Protein AF-A0A4Z0F7H8-F1 (afdb_monomer_lite)

Sequence (92 aa):
MEVVHHADGDMMTDYSHHAYMIQVAVADAAVAIQETWTAPSVVFRPKVFKDGELELWCALYGDSLLSGVSAWGATPEEACRNFDYKWRRGES

Foldseek 3Di:
DDDDDDDVPVVVVVVVVVVVVVVVVVVVVVVVVCCVCVQCCNVQVFDWDQDPPVRWIKGWRDDDPVGTQMAIDNDSVRRSVRSSVCVVVVHD

Structure (mmCIF, N/CA/C/O backbone):
data_AF-A0A4Z0F7H8-F1
#
_entry.id   AF-A0A4Z0F7H8-F1
#
loop_
_atom_site.group_PDB
_atom_site.id
_atom_site.type_symbol
_atom_site.label_atom_id
_atom_site.label_alt_id
_atom_site.label_comp_id
_atom_site.label_asym_id
_atom_site.label_entity_id
_atom_site.label_seq_id
_atom_site.pdbx_PDB_ins_code
_atom_site.Cartn_x
_atom_site.Cartn_y
_atom_site.Cartn_z
_atom_site.occupancy
_atom_site.B_iso_or_equiv
_atom_site.auth_seq_id
_atom_site.auth_comp_id
_atom_site.auth_asym_id
_atom_site.auth_atom_id
_atom_site.pdbx_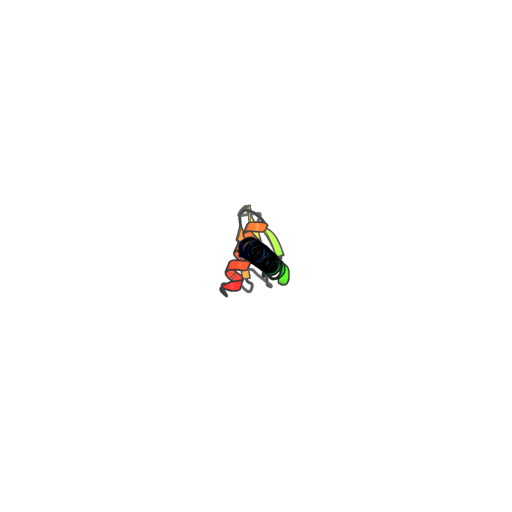PDB_model_num
ATOM 1 N N . MET A 1 1 ? 48.590 -4.004 -50.919 1.00 40.28 1 MET A N 1
ATOM 2 C CA . MET A 1 1 ? 48.776 -3.246 -49.667 1.00 40.28 1 MET A CA 1
ATOM 3 C C . MET A 1 1 ? 47.380 -2.913 -49.199 1.00 40.28 1 MET A C 1
ATOM 5 O O . MET A 1 1 ? 46.788 -1.969 -49.694 1.00 40.28 1 MET A O 1
ATOM 9 N N . GLU A 1 2 ? 46.803 -3.800 -48.401 1.00 55.59 2 GLU A N 1
ATOM 10 C CA . GLU A 1 2 ? 45.405 -3.725 -47.996 1.00 55.59 2 GLU A CA 1
ATOM 11 C C . GLU A 1 2 ? 45.349 -4.067 -46.514 1.00 55.59 2 GLU A C 1
ATOM 13 O O . GLU A 1 2 ? 45.869 -5.104 -46.115 1.00 55.59 2 GLU A O 1
ATOM 18 N N . VAL A 1 3 ? 44.784 -3.164 -45.721 1.00 49.25 3 VAL A N 1
ATOM 19 C CA . VAL A 1 3 ? 44.099 -3.474 -44.465 1.00 49.25 3 VAL A CA 1
ATOM 20 C C . VAL A 1 3 ? 43.187 -2.289 -44.169 1.00 49.25 3 VAL A C 1
ATOM 22 O O . VAL A 1 3 ? 43.586 -1.296 -43.567 1.00 49.25 3 VAL A O 1
ATOM 25 N N . VAL A 1 4 ? 41.956 -2.387 -44.662 1.00 57.69 4 VAL A N 1
ATOM 26 C CA . VAL A 1 4 ? 40.819 -1.588 -44.203 1.00 57.69 4 VAL A CA 1
ATOM 27 C C . VAL A 1 4 ? 40.091 -2.411 -43.141 1.00 57.69 4 VAL A C 1
ATOM 29 O O . VAL A 1 4 ? 39.364 -3.332 -43.473 1.00 57.69 4 VAL A O 1
ATOM 32 N N . HIS A 1 5 ? 40.318 -2.129 -41.857 1.00 54.94 5 HIS A N 1
ATOM 33 C CA . HIS A 1 5 ? 39.557 -2.742 -40.759 1.00 54.94 5 HIS A CA 1
ATOM 34 C C . HIS A 1 5 ? 39.579 -1.842 -39.518 1.00 54.94 5 HIS A C 1
ATOM 36 O O . HIS A 1 5 ? 40.494 -1.976 -38.708 1.00 54.94 5 HIS A O 1
ATOM 42 N N . HIS A 1 6 ? 38.591 -0.948 -39.357 1.00 54.16 6 HIS A N 1
ATOM 43 C CA . HIS A 1 6 ? 38.193 -0.399 -38.042 1.00 54.16 6 HIS A CA 1
ATOM 44 C C . HIS A 1 6 ? 36.931 0.492 -38.107 1.00 54.16 6 HIS A C 1
ATOM 46 O O . HIS A 1 6 ? 36.970 1.661 -37.746 1.00 54.16 6 HIS A O 1
ATOM 52 N N . ALA A 1 7 ? 35.803 -0.021 -38.604 1.00 56.84 7 ALA A N 1
ATOM 53 C CA . ALA A 1 7 ? 34.520 0.700 -38.504 1.00 56.84 7 ALA A CA 1
ATOM 54 C C . ALA A 1 7 ? 33.390 -0.171 -37.927 1.00 56.84 7 ALA A C 1
ATOM 56 O O . ALA A 1 7 ? 32.535 0.327 -37.203 1.00 56.84 7 ALA A O 1
ATOM 57 N N . ASP A 1 8 ? 33.428 -1.487 -38.153 1.00 54.97 8 ASP A N 1
ATOM 58 C CA . ASP A 1 8 ? 32.319 -2.378 -37.780 1.00 54.97 8 ASP A CA 1
ATOM 59 C C . ASP A 1 8 ? 32.275 -2.762 -36.286 1.00 54.97 8 ASP A C 1
ATOM 61 O O . ASP A 1 8 ? 31.219 -3.128 -35.770 1.00 54.97 8 ASP A O 1
ATOM 65 N N . GLY A 1 9 ? 33.399 -2.672 -35.564 1.00 58.06 9 GLY A N 1
ATOM 66 C CA . GLY A 1 9 ? 33.486 -3.071 -34.148 1.00 58.06 9 GLY A CA 1
ATOM 67 C C . GLY A 1 9 ? 32.909 -2.055 -33.152 1.00 58.06 9 GLY A C 1
ATOM 68 O O . GLY A 1 9 ? 32.406 -2.446 -32.099 1.00 58.06 9 GLY A O 1
ATOM 69 N N . ASP A 1 10 ? 32.947 -0.766 -33.495 1.00 60.97 10 ASP A N 1
ATOM 70 C CA . ASP A 1 10 ? 32.494 0.336 -32.630 1.00 60.97 10 ASP A CA 1
ATOM 71 C C . ASP A 1 10 ? 30.956 0.434 -32.645 1.00 60.97 10 ASP A C 1
ATOM 73 O O . ASP A 1 10 ? 30.288 0.397 -31.613 1.00 60.97 10 ASP A O 1
ATOM 77 N N . MET A 1 11 ? 30.371 0.348 -33.845 1.00 61.38 11 MET A N 1
ATOM 78 C CA . MET A 1 11 ? 28.921 0.387 -34.062 1.00 61.38 11 MET A CA 1
ATOM 79 C C . MET A 1 11 ? 28.182 -0.792 -33.406 1.00 61.38 11 MET A C 1
ATOM 81 O O . MET A 1 11 ? 27.126 -0.610 -32.804 1.00 61.38 11 MET A O 1
ATOM 85 N N . MET A 1 12 ? 28.717 -2.016 -33.500 1.00 59.19 12 MET A N 1
ATOM 86 C CA . MET A 1 12 ? 28.104 -3.217 -32.903 1.00 59.19 12 MET A CA 1
ATOM 87 C C . MET A 1 12 ? 28.052 -3.137 -31.370 1.00 59.19 12 MET A C 1
ATOM 89 O O . MET A 1 12 ? 27.096 -3.607 -30.741 1.00 59.19 12 MET A O 1
ATOM 93 N N . THR A 1 13 ? 29.072 -2.524 -30.769 1.00 68.81 13 THR A N 1
ATOM 94 C CA . THR A 1 13 ? 29.164 -2.324 -29.321 1.00 68.81 13 THR A CA 1
ATOM 95 C C . THR A 1 13 ? 28.144 -1.284 -28.860 1.00 68.81 13 THR A C 1
ATOM 97 O O . THR A 1 13 ? 27.432 -1.528 -27.885 1.00 68.81 13 THR A O 1
ATOM 100 N N . ASP A 1 14 ? 27.962 -0.206 -29.626 1.00 75.50 14 ASP A N 1
ATOM 101 C CA . ASP A 1 14 ? 26.918 0.788 -29.378 1.00 75.50 14 ASP A CA 1
ATOM 102 C C . ASP A 1 14 ? 25.513 0.198 -29.509 1.00 75.50 14 ASP A C 1
ATOM 104 O O . ASP A 1 14 ? 24.692 0.391 -28.612 1.00 75.50 14 ASP A O 1
ATOM 108 N N . TYR A 1 15 ? 25.212 -0.567 -30.564 1.00 79.69 15 TYR A N 1
ATOM 109 C CA . TYR A 1 15 ? 23.904 -1.226 -30.697 1.00 79.69 15 TYR A CA 1
ATOM 110 C C . TYR A 1 15 ? 23.618 -2.168 -29.527 1.00 79.69 15 TYR A C 1
ATOM 112 O O . TYR A 1 15 ? 22.509 -2.170 -28.992 1.00 79.69 15 TYR A O 1
ATOM 120 N N . SER A 1 16 ? 24.621 -2.937 -29.102 1.00 85.94 16 SER A N 1
ATOM 121 C CA . SER A 1 16 ? 24.498 -3.860 -27.971 1.00 85.94 16 SER A CA 1
ATOM 122 C C . SER A 1 16 ? 24.276 -3.112 -26.654 1.00 85.94 16 SER A C 1
ATOM 124 O O . SER A 1 16 ? 23.419 -3.501 -25.862 1.00 85.94 16 SER A O 1
ATOM 126 N N . HIS A 1 17 ? 24.986 -2.003 -26.440 1.00 87.50 17 HIS A N 1
ATOM 127 C CA . HIS A 1 17 ? 24.821 -1.146 -25.269 1.00 87.50 17 HIS A CA 1
ATOM 128 C C . HIS A 1 17 ? 23.439 -0.478 -25.237 1.00 87.50 17 HIS A C 1
ATOM 130 O O . HIS A 1 17 ? 22.749 -0.553 -24.225 1.00 87.50 17 HIS A O 1
ATOM 136 N N . HIS A 1 18 ? 22.977 0.104 -26.348 1.00 90.38 18 HIS A N 1
ATOM 137 C CA . HIS A 1 18 ? 21.641 0.702 -26.430 1.00 90.38 18 HIS A CA 1
ATOM 138 C C . HIS A 1 18 ? 20.540 -0.343 -26.227 1.00 90.38 18 HIS A C 1
ATOM 140 O O . HIS A 1 18 ? 19.591 -0.092 -25.486 1.00 90.38 18 HIS A O 1
ATOM 146 N N . ALA A 1 19 ? 20.675 -1.530 -26.829 1.00 91.81 19 ALA A N 1
ATOM 147 C CA . ALA A 1 19 ? 19.738 -2.630 -26.621 1.00 91.81 19 ALA A CA 1
ATOM 148 C C . ALA A 1 19 ? 19.683 -3.056 -25.146 1.00 91.81 19 ALA A C 1
ATOM 150 O O . ALA A 1 19 ? 18.593 -3.229 -24.603 1.00 91.81 19 ALA A O 1
ATOM 151 N N . TYR A 1 20 ? 20.836 -3.159 -24.479 1.00 93.81 20 TYR A N 1
ATOM 152 C CA . TYR A 1 20 ? 20.909 -3.446 -23.048 1.00 93.81 20 TYR A CA 1
ATOM 153 C C . TYR A 1 20 ? 20.248 -2.349 -22.202 1.00 93.81 20 TYR A C 1
ATOM 155 O O . TYR A 1 20 ? 19.418 -2.650 -21.349 1.00 93.81 20 TYR A O 1
ATOM 163 N N . MET A 1 21 ? 20.537 -1.073 -22.472 1.00 95.38 21 MET A N 1
ATOM 164 C CA . MET A 1 21 ? 19.932 0.042 -21.736 1.00 95.38 21 MET A CA 1
ATOM 165 C C . MET A 1 21 ? 18.409 0.082 -21.898 1.00 95.38 21 MET A C 1
ATOM 167 O O . MET A 1 21 ? 17.696 0.341 -20.930 1.00 95.38 21 MET A O 1
ATOM 171 N N . ILE A 1 22 ? 17.894 -0.233 -23.091 1.00 95.69 22 ILE A N 1
ATOM 172 C CA . ILE A 1 22 ? 16.451 -0.373 -23.324 1.00 95.69 22 ILE A CA 1
ATOM 173 C C . ILE A 1 22 ? 15.883 -1.526 -22.490 1.00 95.69 22 ILE A C 1
ATOM 175 O O . ILE A 1 22 ? 14.845 -1.357 -21.857 1.00 95.69 22 ILE A O 1
ATOM 179 N N . GLN A 1 23 ? 16.552 -2.681 -22.453 1.00 95.94 23 GLN A N 1
ATOM 180 C CA . GLN A 1 23 ? 16.108 -3.818 -21.642 1.00 95.94 23 GLN A CA 1
ATOM 181 C C . GLN A 1 23 ? 16.055 -3.472 -20.151 1.00 95.94 23 GLN A C 1
ATOM 183 O O . GLN A 1 23 ? 15.064 -3.793 -19.497 1.00 95.94 23 GLN A O 1
ATOM 188 N N . VAL A 1 24 ? 17.073 -2.781 -19.630 1.00 96.38 24 VAL A N 1
ATOM 189 C CA . VAL A 1 24 ? 17.105 -2.313 -18.236 1.00 96.38 24 VAL A CA 1
ATOM 190 C C . VAL A 1 24 ? 15.954 -1.346 -17.965 1.00 96.38 24 VAL A C 1
ATOM 192 O O . VAL A 1 24 ? 15.186 -1.568 -17.037 1.00 96.38 24 VAL A O 1
ATOM 195 N N . ALA A 1 25 ? 15.756 -0.336 -18.816 1.00 96.50 25 ALA A N 1
ATOM 196 C CA . ALA A 1 25 ? 14.672 0.631 -18.644 1.00 96.50 25 ALA A CA 1
ATOM 197 C C . ALA A 1 25 ? 13.279 -0.026 -18.678 1.00 96.50 25 ALA A C 1
ATOM 199 O O . ALA A 1 25 ? 12.386 0.357 -17.922 1.00 96.50 25 ALA A O 1
ATOM 200 N N . VAL A 1 26 ? 13.086 -1.033 -19.538 1.00 97.00 26 VAL A N 1
ATOM 201 C CA . VAL A 1 26 ? 11.843 -1.817 -19.591 1.00 97.00 26 VAL A CA 1
ATOM 202 C C . VAL A 1 26 ? 11.659 -2.644 -18.320 1.00 97.00 26 VAL A C 1
ATOM 204 O O . VAL A 1 26 ? 10.549 -2.686 -17.788 1.00 97.00 26 VAL A O 1
ATOM 207 N N . ALA A 1 27 ? 12.718 -3.283 -17.821 1.00 96.50 27 ALA A N 1
ATOM 208 C CA . ALA A 1 27 ? 12.665 -4.045 -16.579 1.00 96.50 27 ALA A CA 1
ATOM 209 C C . ALA A 1 27 ? 12.319 -3.143 -15.382 1.00 96.50 27 ALA A C 1
ATOM 211 O O . ALA A 1 27 ? 11.412 -3.475 -14.620 1.00 96.50 27 ALA A O 1
ATOM 212 N N . ASP A 1 28 ? 12.952 -1.973 -15.271 1.00 96.56 28 ASP A N 1
ATOM 213 C CA . ASP A 1 28 ? 12.684 -0.998 -14.209 1.00 96.56 28 ASP A CA 1
ATOM 214 C C . ASP A 1 28 ? 11.233 -0.500 -14.251 1.00 96.56 28 ASP A C 1
ATOM 216 O O . ASP A 1 28 ? 10.540 -0.470 -13.230 1.00 96.56 28 ASP A O 1
ATOM 220 N N . ALA A 1 29 ? 10.730 -0.172 -15.446 1.00 96.38 29 ALA A N 1
ATOM 221 C CA . ALA A 1 29 ? 9.337 0.226 -15.625 1.00 96.38 29 ALA A CA 1
ATOM 222 C C . ALA A 1 29 ? 8.367 -0.901 -15.229 1.00 96.38 29 ALA A C 1
ATOM 224 O O . ALA A 1 29 ? 7.357 -0.645 -14.569 1.00 96.38 29 ALA A O 1
ATOM 225 N N . ALA A 1 30 ? 8.674 -2.150 -15.591 1.00 96.81 30 ALA A N 1
ATOM 226 C CA . ALA A 1 30 ? 7.861 -3.305 -15.224 1.00 96.81 30 ALA A CA 1
ATOM 227 C C . ALA A 1 30 ? 7.825 -3.526 -13.704 1.00 96.81 30 ALA A C 1
ATOM 229 O O . ALA A 1 30 ? 6.752 -3.798 -13.163 1.00 96.81 30 ALA A O 1
ATOM 230 N N . VAL A 1 31 ? 8.957 -3.358 -13.010 1.00 96.00 31 VAL A N 1
ATOM 231 C CA . VAL A 1 31 ? 9.026 -3.448 -11.542 1.00 96.00 31 VAL A CA 1
ATOM 232 C C . VAL A 1 31 ? 8.153 -2.375 -10.896 1.00 96.00 31 VAL A C 1
ATOM 234 O O . VAL A 1 31 ? 7.292 -2.716 -10.089 1.00 96.00 31 VAL A O 1
ATOM 237 N N . ALA A 1 32 ? 8.287 -1.107 -11.298 1.00 94.69 32 ALA A N 1
ATOM 238 C CA . ALA A 1 32 ? 7.505 -0.008 -10.724 1.00 94.69 32 ALA A CA 1
ATOM 239 C C . ALA A 1 32 ? 5.987 -0.192 -10.921 1.00 94.69 32 ALA A C 1
ATOM 241 O O . ALA A 1 32 ? 5.183 0.037 -10.009 1.00 94.69 32 ALA A O 1
ATOM 242 N N . ILE A 1 33 ? 5.585 -0.655 -12.110 1.00 95.06 33 ILE A N 1
ATOM 243 C CA . ILE A 1 33 ? 4.196 -1.018 -12.404 1.00 95.06 33 ILE A CA 1
ATOM 244 C C . ILE A 1 33 ? 3.760 -2.152 -11.470 1.00 95.06 33 ILE A C 1
ATOM 246 O O . ILE A 1 33 ? 2.745 -2.021 -10.786 1.00 95.06 33 ILE A O 1
ATOM 250 N N . GLN A 1 34 ? 4.522 -3.245 -11.393 1.00 95.56 34 GLN A N 1
ATOM 251 C CA . GLN A 1 34 ? 4.166 -4.399 -10.572 1.00 95.56 34 GLN A CA 1
ATOM 252 C C . GLN A 1 34 ? 4.041 -4.037 -9.089 1.00 95.56 34 GLN A C 1
ATOM 254 O O . GLN A 1 34 ? 3.055 -4.422 -8.464 1.00 95.56 34 GLN A O 1
ATOM 259 N N . GLU A 1 35 ? 4.981 -3.277 -8.527 1.00 93.62 35 GLU A N 1
ATOM 260 C CA . GLU A 1 35 ? 4.927 -2.818 -7.134 1.00 93.62 35 GLU A CA 1
ATOM 261 C C . GLU A 1 35 ? 3.648 -2.030 -6.846 1.00 93.62 35 GLU A C 1
ATOM 263 O O . GLU A 1 35 ? 3.001 -2.255 -5.824 1.00 93.62 35 GLU A O 1
ATOM 268 N N . THR A 1 36 ? 3.235 -1.169 -7.778 1.00 93.31 36 THR A N 1
ATOM 269 C CA . THR A 1 36 ? 2.007 -0.378 -7.642 1.00 93.31 36 THR A CA 1
ATOM 270 C C . THR A 1 36 ? 0.755 -1.256 -7.725 1.00 93.31 36 THR A C 1
ATOM 272 O O . THR A 1 36 ? -0.135 -1.149 -6.886 1.00 93.31 36 THR A O 1
ATOM 275 N N . TRP A 1 37 ? 0.672 -2.163 -8.703 1.00 94.88 37 TRP A N 1
ATOM 276 C CA . TRP A 1 37 ? -0.510 -3.018 -8.900 1.00 94.88 37 TRP A CA 1
ATOM 277 C C . TRP A 1 37 ? -0.665 -4.113 -7.844 1.00 94.88 37 TRP A C 1
ATOM 279 O O . TRP A 1 37 ? -1.778 -4.573 -7.591 1.00 94.88 37 TRP A O 1
ATOM 289 N N . THR A 1 38 ? 0.444 -4.536 -7.239 1.00 95.94 38 THR A N 1
ATOM 290 C CA . THR A 1 38 ? 0.476 -5.568 -6.192 1.00 95.94 38 THR A CA 1
ATOM 291 C C . THR A 1 38 ? 0.551 -4.991 -4.781 1.00 95.94 38 THR A C 1
ATOM 293 O O . THR A 1 38 ? 0.617 -5.752 -3.813 1.00 95.94 38 THR A O 1
ATOM 296 N N . ALA A 1 39 ? 0.509 -3.663 -4.638 1.00 96.25 39 ALA A N 1
ATOM 297 C CA . ALA A 1 39 ? 0.490 -3.012 -3.339 1.00 96.25 39 ALA A CA 1
ATOM 298 C C . ALA A 1 39 ? -0.693 -3.532 -2.493 1.00 96.25 39 ALA A C 1
ATOM 300 O O . ALA A 1 39 ? -1.812 -3.638 -3.011 1.00 96.25 39 ALA A O 1
ATOM 301 N N . PRO A 1 40 ? -0.492 -3.852 -1.199 1.00 96.31 40 PRO A N 1
ATOM 302 C CA . PRO A 1 40 ? -1.562 -4.358 -0.337 1.00 96.31 40 PRO A CA 1
ATOM 303 C C . PRO A 1 40 ? -2.829 -3.485 -0.349 1.00 96.31 40 PRO A C 1
ATOM 305 O O . PRO A 1 40 ? -3.940 -4.005 -0.401 1.00 96.31 40 PRO A O 1
ATOM 308 N N . SER A 1 41 ? -2.684 -2.166 -0.379 1.00 96.62 41 SER A N 1
ATOM 309 C CA . SER A 1 41 ? -3.758 -1.177 -0.439 1.00 96.62 41 SER A CA 1
ATOM 310 C C . SER A 1 41 ? -4.578 -1.276 -1.730 1.00 96.62 41 SER A C 1
ATOM 312 O O . SER A 1 41 ? -5.790 -1.069 -1.711 1.00 96.62 41 SER A O 1
ATOM 314 N N . VAL A 1 42 ? -3.959 -1.674 -2.844 1.00 96.56 42 VAL A N 1
ATOM 315 C CA . VAL A 1 42 ? -4.634 -1.899 -4.131 1.00 96.56 42 VAL A CA 1
ATOM 316 C C . VAL A 1 42 ? -5.331 -3.261 -4.163 1.00 96.56 42 VAL A C 1
ATOM 318 O O . VAL A 1 42 ? -6.473 -3.363 -4.622 1.00 96.56 42 VAL A O 1
ATOM 321 N N . VAL A 1 43 ? -4.666 -4.303 -3.657 1.00 97.00 43 VAL A N 1
ATOM 322 C CA . VAL A 1 43 ? -5.155 -5.691 -3.695 1.00 97.00 43 VAL A CA 1
ATOM 323 C C . VAL A 1 43 ? -6.284 -5.921 -2.689 1.00 97.00 43 VAL A C 1
ATOM 325 O O . VAL A 1 43 ? -7.348 -6.418 -3.055 1.00 97.00 43 VAL A O 1
ATOM 328 N N . PHE A 1 44 ? -6.072 -5.545 -1.429 1.00 94.94 44 PHE A N 1
ATOM 329 C CA . PHE A 1 44 ? -7.008 -5.798 -0.331 1.00 94.94 44 PHE A CA 1
ATOM 330 C C . PHE A 1 44 ? -8.065 -4.708 -0.177 1.00 94.94 44 PHE A C 1
ATOM 332 O O . PHE A 1 44 ? -9.096 -4.949 0.448 1.00 94.94 44 PHE A O 1
ATOM 339 N N . ARG A 1 45 ? -7.831 -3.532 -0.776 1.00 95.56 45 ARG A N 1
ATOM 340 C CA . ARG A 1 45 ? -8.769 -2.401 -0.796 1.00 95.56 45 ARG A CA 1
ATOM 341 C C . ARG A 1 45 ? -9.277 -2.057 0.613 1.00 95.56 45 ARG A C 1
ATOM 343 O O . ARG A 1 45 ? -10.479 -2.176 0.871 1.00 95.56 45 ARG A O 1
ATOM 350 N N . PRO A 1 46 ? -8.383 -1.660 1.542 1.00 95.62 46 PRO A N 1
ATOM 351 C CA . PRO A 1 46 ? -8.791 -1.230 2.871 1.00 95.62 46 PRO A CA 1
ATOM 352 C C . PRO A 1 46 ? -9.812 -0.093 2.770 1.00 95.62 46 PRO A C 1
ATOM 354 O O . PRO A 1 46 ? -9.804 0.705 1.831 1.00 95.62 46 PRO A O 1
ATOM 357 N N . LYS A 1 47 ? -10.687 0.008 3.768 1.00 95.69 47 LYS A N 1
ATOM 358 C CA . LYS A 1 47 ? -11.579 1.159 3.907 1.00 95.69 47 LYS A CA 1
ATOM 359 C C . LYS A 1 47 ? -10.723 2.380 4.226 1.00 95.69 47 LYS A C 1
ATOM 361 O O . LYS A 1 47 ? -10.030 2.378 5.240 1.00 95.69 47 LYS A O 1
ATOM 366 N N . VAL A 1 48 ? -10.789 3.405 3.377 1.00 96.31 48 VAL A N 1
ATOM 367 C CA . VAL A 1 48 ? -10.069 4.670 3.562 1.00 96.31 48 VAL A CA 1
ATOM 368 C C . VAL A 1 48 ? -11.062 5.771 3.906 1.00 96.31 48 VAL A C 1
ATOM 370 O O . VAL A 1 48 ? -11.970 6.054 3.126 1.00 96.31 48 VAL A O 1
ATOM 373 N N . PHE A 1 49 ? -10.909 6.382 5.076 1.00 94.81 49 PHE A N 1
ATOM 374 C CA . PHE A 1 49 ? -11.809 7.431 5.556 1.00 94.81 49 PHE A CA 1
ATOM 375 C C . PHE A 1 49 ? -11.072 8.432 6.447 1.00 94.81 49 PHE A C 1
ATOM 377 O O . PHE A 1 49 ? -10.045 8.104 7.040 1.00 94.81 49 PHE A O 1
ATOM 384 N N . LYS A 1 50 ? -11.588 9.663 6.528 1.00 95.31 50 LYS A N 1
ATOM 385 C CA . LYS A 1 50 ? -11.061 10.694 7.428 1.00 95.31 50 LYS A CA 1
ATOM 386 C C . LYS A 1 50 ? -11.657 10.502 8.824 1.00 95.31 50 LYS A C 1
ATOM 388 O O . LYS A 1 50 ? -12.877 10.437 8.964 1.00 95.31 50 LYS A O 1
ATOM 393 N N . ASP A 1 51 ? -10.797 10.418 9.830 1.00 89.56 51 ASP A N 1
ATOM 394 C CA . ASP A 1 51 ? -11.166 10.468 11.238 1.00 89.56 51 ASP A CA 1
ATOM 395 C C . ASP A 1 51 ? -11.408 11.931 11.637 1.00 89.56 51 ASP A C 1
ATOM 397 O O . ASP A 1 51 ? -10.544 12.796 11.467 1.00 89.56 51 ASP A O 1
ATOM 401 N N . GLY A 1 52 ? -12.622 12.214 12.106 1.00 77.81 52 GLY A N 1
ATOM 402 C CA . GLY A 1 52 ? -13.068 13.562 12.447 1.00 77.81 52 GLY A CA 1
ATOM 403 C C . GLY A 1 52 ? -12.461 14.110 13.737 1.00 77.81 52 GLY A C 1
ATOM 404 O O . GLY A 1 52 ? -12.467 15.324 13.913 1.00 77.81 52 GLY A O 1
ATOM 405 N N . GLU A 1 53 ? -11.931 13.257 14.620 1.00 81.12 53 GLU A N 1
ATOM 406 C CA . GLU A 1 53 ? -11.362 13.701 15.900 1.00 81.12 53 GLU A CA 1
ATOM 407 C C . GLU A 1 53 ? -9.873 14.037 15.796 1.00 81.12 53 GLU A C 1
ATOM 409 O O . GLU A 1 53 ? -9.413 15.019 16.375 1.00 81.12 53 GLU A O 1
ATOM 414 N N . LEU A 1 54 ? -9.119 13.243 15.034 1.00 75.75 54 LEU A N 1
ATOM 415 C CA . LEU A 1 54 ? -7.672 13.415 14.867 1.00 75.75 54 LEU A CA 1
ATOM 416 C C . LEU A 1 54 ? -7.292 14.121 13.556 1.00 75.75 54 LEU A C 1
ATOM 418 O O . LEU A 1 54 ? -6.113 14.337 13.305 1.00 75.75 54 LEU A O 1
ATOM 422 N N . GLU A 1 55 ? -8.272 14.464 12.714 1.00 88.44 55 GLU A N 1
ATOM 423 C CA . GLU A 1 55 ? -8.102 15.020 11.360 1.00 88.44 55 GLU A CA 1
ATOM 424 C C . GLU A 1 55 ? -7.170 14.218 10.427 1.00 88.44 55 GLU A C 1
ATOM 426 O O . GLU A 1 55 ? -6.736 14.723 9.389 1.00 88.44 55 GLU A O 1
ATOM 431 N N . LEU A 1 56 ? -6.906 12.951 10.745 1.00 93.94 56 LEU A N 1
ATOM 432 C CA . LEU A 1 56 ? -6.073 12.045 9.957 1.00 93.94 56 LEU A CA 1
ATOM 433 C C . LEU A 1 56 ? -6.925 11.121 9.090 1.00 93.94 56 LEU A C 1
ATOM 435 O O . LEU A 1 56 ? -8.084 10.835 9.377 1.00 93.94 56 LEU A O 1
ATOM 439 N N . TRP A 1 57 ? -6.329 10.604 8.027 1.00 96.69 57 TRP A N 1
ATOM 440 C CA . TRP A 1 57 ? -6.894 9.525 7.232 1.00 96.69 57 TRP A CA 1
ATOM 441 C C . TRP A 1 57 ? -6.518 8.183 7.835 1.00 96.69 57 TRP A C 1
ATOM 443 O O . TRP A 1 57 ? -5.368 7.979 8.209 1.00 96.69 57 TRP A O 1
ATOM 453 N N . CYS A 1 58 ? -7.478 7.266 7.894 1.00 95.06 58 CYS A N 1
ATOM 454 C CA . CYS A 1 58 ? -7.284 5.888 8.316 1.00 95.06 58 CYS A CA 1
ATOM 455 C C . CYS A 1 58 ? -7.503 4.951 7.125 1.00 95.06 58 CYS A C 1
ATOM 457 O O . CYS A 1 58 ? -8.518 5.061 6.437 1.00 95.06 58 CYS A O 1
ATOM 459 N N . ALA A 1 59 ? -6.566 4.029 6.905 1.00 96.94 59 ALA A N 1
ATOM 460 C CA . ALA A 1 59 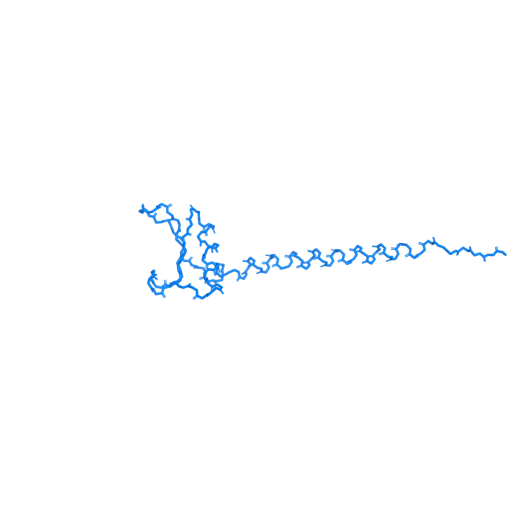? -6.725 2.871 6.035 1.00 96.94 59 ALA A CA 1
ATOM 461 C C . ALA A 1 59 ? -6.905 1.630 6.918 1.00 96.94 59 ALA A C 1
ATOM 463 O O . ALA A 1 59 ? -5.979 1.245 7.631 1.00 96.94 59 ALA A O 1
ATOM 464 N N . LEU A 1 60 ? -8.092 1.021 6.882 1.00 95.50 60 LEU A N 1
ATOM 465 C CA . LEU A 1 60 ? -8.465 -0.128 7.708 1.00 95.50 60 LEU A CA 1
ATOM 466 C C . LEU A 1 60 ? -8.807 -1.341 6.843 1.00 95.50 60 LEU A C 1
ATOM 468 O O 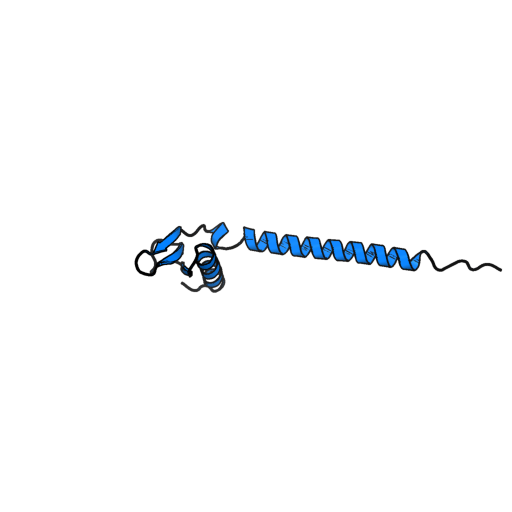. LEU A 1 60 ? -9.757 -1.309 6.057 1.00 95.50 60 LEU A O 1
ATOM 472 N N . TYR A 1 61 ? -8.090 -2.439 7.055 1.00 94.81 61 TYR A N 1
ATOM 473 C CA . TYR A 1 61 ? -8.459 -3.751 6.540 1.00 94.81 61 TYR A CA 1
ATOM 474 C C . TYR A 1 61 ? -8.826 -4.696 7.686 1.00 94.81 61 TYR A C 1
ATOM 476 O O . TYR A 1 61 ? -7.983 -5.024 8.517 1.00 94.81 61 TYR A O 1
ATOM 484 N N . GLY A 1 62 ? -10.082 -5.140 7.717 1.00 91.00 62 GLY A N 1
ATOM 485 C CA . GLY A 1 62 ? -10.643 -5.997 8.764 1.00 91.00 62 GLY A CA 1
ATOM 486 C C . GLY A 1 62 ? -11.944 -5.440 9.346 1.00 91.00 62 GLY A C 1
ATOM 487 O O . GLY A 1 62 ? -12.461 -4.417 8.888 1.00 91.00 62 GLY A O 1
ATOM 488 N N . ASP A 1 63 ? -12.476 -6.130 10.355 1.00 88.06 63 ASP A N 1
ATOM 489 C CA . ASP A 1 63 ? -13.776 -5.796 10.957 1.00 88.06 63 ASP A CA 1
ATOM 490 C C . ASP A 1 63 ? -13.708 -4.579 11.884 1.00 88.06 63 ASP A C 1
ATOM 492 O O . ASP A 1 63 ? -14.675 -3.827 12.005 1.00 88.06 63 ASP A O 1
ATOM 496 N N . SER A 1 64 ? -12.569 -4.379 12.549 1.00 86.5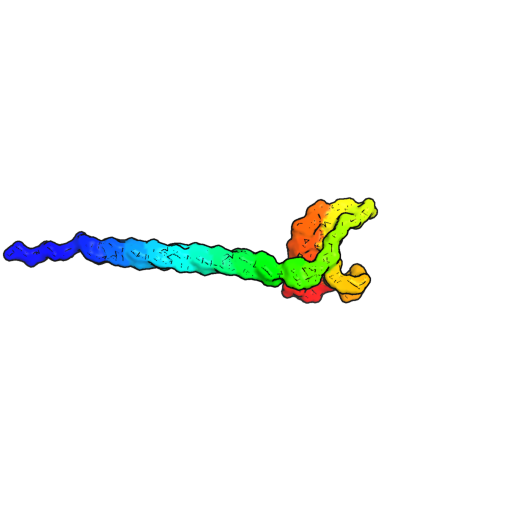6 64 SER A N 1
ATOM 497 C CA . SER A 1 64 ? -12.375 -3.305 13.521 1.00 86.56 64 SER A CA 1
ATOM 498 C C . SER A 1 64 ? -10.908 -2.896 13.624 1.00 86.56 64 SER A C 1
ATOM 500 O O . SER A 1 64 ? -10.024 -3.644 13.212 1.00 86.56 64 SER A O 1
ATOM 502 N N . LEU A 1 65 ? -10.642 -1.744 14.246 1.00 84.12 65 LEU A N 1
ATOM 503 C CA . LEU A 1 65 ? -9.278 -1.287 14.546 1.00 84.12 65 LEU A CA 1
ATOM 504 C C . LEU A 1 65 ? -8.491 -2.264 15.441 1.00 84.12 65 LEU A C 1
ATOM 506 O O . LEU A 1 65 ? -7.269 -2.234 15.429 1.00 84.12 65 LEU A O 1
ATOM 510 N N . LEU A 1 66 ? -9.179 -3.110 16.217 1.00 82.06 66 LEU A N 1
ATOM 511 C CA . LEU A 1 66 ? -8.569 -4.047 17.169 1.00 82.06 66 LEU A CA 1
ATOM 512 C C . LEU A 1 66 ? -8.244 -5.413 16.554 1.00 82.06 66 LEU A C 1
ATOM 514 O O . LEU A 1 66 ? -7.392 -6.129 17.069 1.00 82.06 66 LEU A O 1
ATOM 518 N N . SER A 1 67 ? -8.972 -5.803 15.507 1.00 84.19 67 SER A N 1
ATOM 519 C CA . SER A 1 67 ? -8.846 -7.116 14.863 1.00 84.19 67 SER A CA 1
ATOM 520 C C . SER A 1 67 ? -8.272 -7.048 13.449 1.00 84.19 67 SER A C 1
ATOM 522 O O . SER A 1 67 ? -7.923 -8.081 12.882 1.00 84.19 67 SER A O 1
ATOM 524 N N . GLY A 1 68 ? -8.209 -5.851 12.867 1.00 87.06 68 GLY A N 1
ATOM 525 C CA . GLY A 1 68 ? -7.698 -5.597 11.529 1.00 87.06 68 GLY A CA 1
ATOM 526 C C . GLY A 1 68 ? -6.314 -4.956 11.520 1.00 87.06 68 GLY A C 1
ATOM 527 O O . GLY A 1 68 ? -5.778 -4.557 12.548 1.00 87.06 68 GLY A O 1
ATOM 528 N N . VAL A 1 69 ? -5.762 -4.810 10.318 1.00 92.88 69 VAL A N 1
ATOM 529 C CA . VAL A 1 69 ? -4.562 -4.007 10.078 1.00 92.88 69 VAL A CA 1
ATOM 530 C C . VAL A 1 69 ? -5.016 -2.591 9.759 1.00 92.88 69 VAL A C 1
ATOM 532 O O . VAL A 1 69 ? -5.786 -2.374 8.817 1.00 92.88 69 VAL 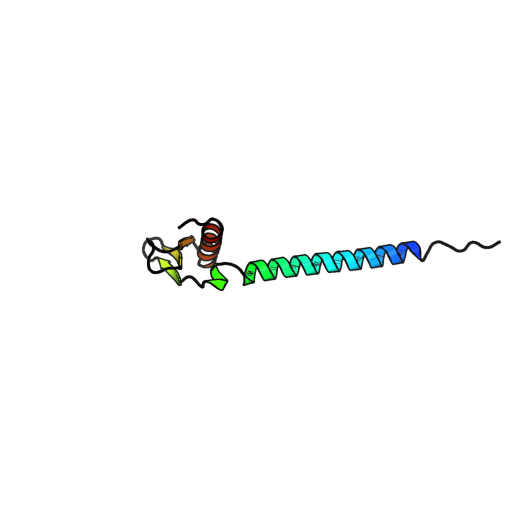A O 1
ATOM 535 N N . SER A 1 70 ? -4.548 -1.626 10.547 1.00 94.25 70 SER A N 1
ATOM 536 C CA . SER A 1 70 ? -4.877 -0.217 10.353 1.00 94.25 70 SER A CA 1
ATOM 537 C C . SER A 1 70 ? -3.639 0.669 10.346 1.00 94.25 70 SER A C 1
ATOM 539 O O . SER A 1 70 ? -2.652 0.429 11.050 1.00 94.25 70 SER A O 1
ATOM 541 N N . ALA A 1 71 ? -3.686 1.716 9.532 1.00 95.12 71 ALA A N 1
ATOM 542 C CA . ALA A 1 71 ? -2.653 2.736 9.492 1.00 95.12 71 ALA A CA 1
ATOM 543 C C . ALA A 1 71 ? -3.253 4.123 9.276 1.00 95.12 71 ALA A C 1
ATOM 545 O O . ALA A 1 71 ? -4.334 4.260 8.703 1.00 95.12 71 ALA A O 1
ATOM 546 N N . TRP A 1 72 ? -2.521 5.142 9.725 1.00 95.75 72 TRP A N 1
ATOM 547 C CA . TRP A 1 72 ? -2.931 6.540 9.650 1.00 95.75 72 TRP A CA 1
ATOM 548 C C . TRP A 1 72 ? -1.964 7.369 8.811 1.00 95.75 72 TRP A C 1
ATOM 550 O O . TRP A 1 72 ? -0.785 7.028 8.708 1.00 95.75 72 TRP A O 1
ATOM 560 N N . GLY A 1 73 ? -2.457 8.467 8.247 1.00 96.06 73 GLY A N 1
ATOM 561 C CA . GLY A 1 73 ? -1.664 9.461 7.525 1.00 96.06 73 GLY A CA 1
ATOM 562 C C . GLY A 1 73 ? -2.380 10.807 7.441 1.00 96.06 73 GLY A C 1
ATOM 563 O O . GLY A 1 73 ? -3.593 10.881 7.622 1.00 96.06 73 GLY A O 1
ATOM 564 N N . ALA A 1 74 ? -1.650 11.885 7.163 1.00 96.12 74 ALA A N 1
ATOM 565 C CA . ALA A 1 74 ? -2.234 13.213 6.970 1.00 96.12 74 ALA A CA 1
ATOM 566 C C . ALA A 1 74 ? -3.047 13.303 5.666 1.00 96.12 74 ALA A C 1
ATOM 568 O O . ALA A 1 74 ? -3.939 14.141 5.534 1.00 96.12 74 ALA A O 1
ATOM 569 N N . THR A 1 75 ? -2.777 12.412 4.709 1.00 96.19 75 THR A N 1
ATOM 570 C CA . THR A 1 75 ? -3.513 12.277 3.445 1.00 96.19 75 THR A CA 1
ATOM 571 C C . THR A 1 75 ? -3.992 10.832 3.240 1.00 96.19 75 THR A C 1
ATOM 573 O O . THR A 1 75 ? -3.441 9.912 3.855 1.00 96.19 75 THR A O 1
ATOM 576 N N . PRO A 1 76 ? -4.985 10.589 2.358 1.00 96.06 76 PRO A N 1
ATOM 577 C CA . PRO A 1 76 ? -5.409 9.228 2.022 1.00 96.06 76 PRO A CA 1
ATOM 578 C C . PRO A 1 76 ? -4.250 8.377 1.488 1.00 96.06 76 PRO A C 1
ATOM 580 O O . PRO A 1 76 ? -4.113 7.210 1.842 1.00 96.06 76 PRO A O 1
ATOM 583 N N . GLU A 1 77 ? -3.399 8.980 0.656 1.00 96.69 77 GLU A N 1
ATOM 584 C CA . GLU A 1 77 ? -2.217 8.335 0.084 1.00 96.69 77 GLU A CA 1
ATOM 585 C C . GLU A 1 77 ? -1.227 7.912 1.174 1.00 96.69 77 GLU A C 1
ATOM 587 O O . GLU A 1 77 ? -0.740 6.782 1.170 1.00 96.69 77 GLU A O 1
ATOM 592 N N . GLU A 1 78 ? -0.967 8.790 2.145 1.00 97.31 78 GLU A N 1
ATOM 593 C CA . GLU A 1 78 ? -0.069 8.481 3.253 1.00 97.31 78 GLU A CA 1
ATOM 594 C C . GLU A 1 78 ? -0.615 7.345 4.127 1.00 97.31 78 GLU A C 1
ATOM 596 O O . GLU A 1 78 ? 0.144 6.452 4.509 1.00 97.31 78 GLU A O 1
ATOM 601 N N . ALA A 1 79 ? -1.926 7.327 4.383 1.00 97.06 79 ALA A N 1
ATOM 602 C CA . ALA A 1 79 ? -2.571 6.239 5.113 1.00 97.06 79 ALA A CA 1
ATOM 603 C C . ALA A 1 79 ? -2.424 4.893 4.377 1.00 97.06 79 ALA A C 1
ATOM 605 O O . ALA A 1 79 ? -2.043 3.899 4.997 1.00 97.06 79 ALA A O 1
ATOM 606 N N . CYS A 1 80 ? -2.639 4.862 3.055 1.00 97.25 80 CYS A N 1
ATOM 607 C CA . CYS A 1 80 ? -2.426 3.666 2.230 1.00 97.25 80 CYS A CA 1
ATOM 608 C C . CYS A 1 80 ? -0.962 3.203 2.234 1.00 97.25 80 CYS A C 1
ATOM 610 O O . CYS A 1 80 ? -0.690 2.017 2.409 1.00 97.25 80 CYS A O 1
ATOM 612 N N . ARG A 1 81 ? -0.003 4.128 2.108 1.00 97.06 81 ARG A N 1
ATOM 613 C CA . ARG A 1 81 ? 1.431 3.798 2.138 1.00 97.06 81 ARG A CA 1
ATOM 614 C C . ARG A 1 81 ? 1.851 3.202 3.483 1.00 97.06 81 ARG A C 1
ATOM 616 O O . ARG A 1 81 ? 2.595 2.221 3.521 1.00 97.06 81 ARG A O 1
ATOM 623 N N . ASN A 1 82 ? 1.366 3.777 4.582 1.00 96.88 82 ASN A N 1
ATOM 624 C CA . ASN A 1 82 ? 1.644 3.277 5.927 1.00 96.88 82 ASN A CA 1
ATOM 625 C C . ASN A 1 82 ? 0.967 1.918 6.169 1.00 96.88 82 ASN A C 1
ATOM 627 O O . ASN A 1 82 ? 1.555 1.047 6.812 1.00 96.88 82 ASN A O 1
ATOM 631 N N . PHE A 1 83 ? -0.223 1.704 5.602 1.00 96.94 83 PHE A N 1
ATOM 632 C CA . PHE A 1 83 ? -0.895 0.406 5.603 1.00 96.94 83 PHE A CA 1
ATOM 633 C C . PHE A 1 83 ? -0.060 -0.654 4.876 1.00 96.94 83 PHE A C 1
ATOM 635 O O . PHE A 1 83 ? 0.218 -1.708 5.445 1.00 96.94 83 PHE A O 1
ATOM 642 N N . ASP A 1 84 ? 0.423 -0.357 3.667 1.00 97.00 84 ASP A N 1
ATOM 643 C CA . ASP A 1 84 ? 1.247 -1.281 2.879 1.00 97.00 84 ASP A CA 1
ATOM 644 C C . ASP A 1 84 ? 2.536 -1.673 3.602 1.00 97.00 84 ASP A C 1
ATOM 646 O O . ASP A 1 84 ? 2.985 -2.821 3.538 1.00 97.00 84 ASP A O 1
ATOM 650 N N . TYR A 1 85 ? 3.140 -0.710 4.298 1.00 95.94 85 TYR A N 1
ATOM 651 C CA . TYR A 1 85 ? 4.315 -0.937 5.125 1.00 95.94 85 TYR A CA 1
ATOM 652 C C . TYR A 1 85 ? 4.032 -1.898 6.286 1.00 95.94 85 TYR A C 1
ATOM 654 O O . TYR A 1 85 ? 4.745 -2.895 6.424 1.00 95.94 85 TYR A O 1
ATOM 662 N N . LYS A 1 86 ? 2.982 -1.637 7.077 1.00 95.06 86 LYS A N 1
ATOM 663 C CA . LYS A 1 86 ? 2.583 -2.508 8.193 1.00 95.06 86 LYS A CA 1
ATOM 664 C C . LYS A 1 86 ? 2.225 -3.913 7.718 1.00 95.06 86 LYS A C 1
ATOM 666 O O . LYS A 1 86 ? 2.709 -4.896 8.277 1.00 95.06 86 LYS A O 1
ATOM 671 N N . TRP A 1 87 ? 1.458 -4.006 6.631 1.00 94.62 87 TRP A N 1
ATOM 672 C CA . TRP A 1 87 ? 1.035 -5.275 6.044 1.00 94.62 87 TRP A CA 1
ATOM 673 C C . TRP A 1 87 ? 2.225 -6.166 5.681 1.00 94.62 87 TRP A C 1
ATOM 675 O O . TRP A 1 87 ? 2.277 -7.331 6.068 1.00 94.62 87 TRP A O 1
ATOM 685 N N . ARG A 1 88 ? 3.229 -5.614 4.985 1.00 94.25 88 ARG A N 1
ATOM 686 C CA . ARG A 1 88 ? 4.438 -6.363 4.593 1.00 94.25 88 ARG A CA 1
ATOM 687 C C . ARG A 1 88 ? 5.278 -6.837 5.781 1.00 94.25 88 ARG A C 1
ATOM 689 O O . ARG A 1 88 ? 6.061 -7.769 5.627 1.00 94.25 88 ARG A O 1
ATOM 696 N N . ARG A 1 89 ? 5.131 -6.204 6.944 1.00 93.44 89 ARG A N 1
ATOM 697 C CA . ARG A 1 89 ? 5.857 -6.537 8.175 1.00 93.44 89 ARG A CA 1
ATOM 698 C C . ARG A 1 89 ? 5.071 -7.427 9.134 1.00 93.44 89 ARG A C 1
ATOM 700 O O . ARG A 1 89 ? 5.630 -7.855 10.137 1.00 93.44 89 ARG A O 1
ATOM 707 N N . GLY A 1 90 ? 3.809 -7.728 8.820 1.00 88.69 90 GLY A N 1
ATOM 708 C CA . GLY A 1 90 ? 2.930 -8.486 9.709 1.00 88.69 90 GLY A CA 1
ATOM 709 C C . GLY A 1 90 ? 2.571 -7.725 10.987 1.00 88.69 90 GLY A C 1
ATOM 710 O O . GLY A 1 90 ? 2.319 -8.346 12.014 1.00 88.69 90 GLY A O 1
ATOM 711 N N . GLU A 1 91 ? 2.585 -6.393 10.938 1.00 82.31 91 GLU A N 1
ATOM 712 C CA . GLU A 1 91 ? 2.205 -5.530 12.056 1.00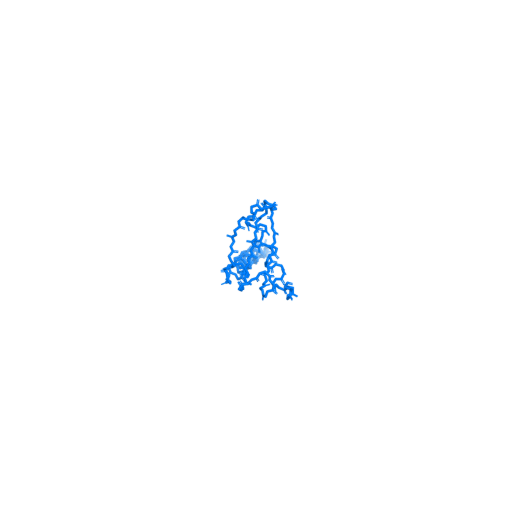 82.31 91 GLU A CA 1
ATOM 713 C C . GLU A 1 91 ? 0.690 -5.253 11.983 1.00 82.31 91 GLU A C 1
ATOM 715 O O . GLU A 1 91 ? 0.197 -4.800 10.946 1.00 82.31 91 GLU A O 1
ATOM 720 N N . SER A 1 92 ? -0.044 -5.524 13.070 1.00 70.19 92 SER A N 1
ATOM 721 C CA . SER A 1 92 ? -1.466 -5.174 13.247 1.00 70.19 92 SER A CA 1
ATOM 722 C C . SER A 1 92 ? -1.613 -3.991 14.196 1.00 70.19 92 SER A C 1
ATOM 724 O O . SER A 1 92 ? -1.177 -4.155 15.359 1.00 70.19 92 SER A O 1
#

Organism: NCBI:txid2305248

pLDDT: mean 87.52, std 14.01, range [40.28, 97.31]

Radius of gyration: 24.66 Å; chains: 1; bounding box: 63×24×67 Å

Secondary structure (DSSP, 8-state):
------SHHHHHHHHHHHHHHHHHHHHHHHHHHHHHHT-HHHHT--EEEE-TTT--EEEEESSSTTTSEEEEESSHHHHHHHHHHHHHHT--